Protein AF-W6RNP8-F1 (afdb_monomer_lite)

Radius of gyration: 17.08 Å; chains: 1; bounding box: 39×29×37 Å

Foldseek 3Di:
DPDPPVVVVVVVVLVVVLVVQADPPDNPPQDPVSVVVSVVVQQCAFDVVVVRHGVVVVVVVVQVVVCVVPNPVVVCVDPPVCPDVCNVVVVVVVVD

Organism: NCBI:txid348824

pLDDT: mean 73.28, std 18.44, range [31.7, 95.06]

Structure (mmCIF, N/CA/C/O backbone):
data_AF-W6RNP8-F1
#
_entry.id   AF-W6RNP8-F1
#
loop_
_atom_site.group_PDB
_atom_site.id
_atom_site.type_symbol
_atom_site.label_atom_id
_atom_site.label_alt_id
_atom_site.label_comp_id
_atom_site.label_asym_id
_atom_site.label_entity_id
_atom_site.label_seq_id
_atom_site.pdbx_PDB_ins_code
_atom_site.Cartn_x
_atom_site.Cartn_y
_atom_site.Cartn_z
_atom_site.occupancy
_atom_site.B_iso_or_equiv
_atom_site.auth_seq_id
_atom_site.auth_comp_id
_atom_site.auth_asym_id
_atom_site.auth_atom_id
_atom_site.pdbx_PDB_model_num
ATOM 1 N N . MET A 1 1 ? 9.472 22.560 16.142 1.00 34.31 1 MET A N 1
ATOM 2 C CA . MET A 1 1 ? 10.100 21.584 15.223 1.00 34.31 1 MET A CA 1
ATOM 3 C C . MET A 1 1 ? 9.703 20.148 15.583 1.00 34.31 1 MET A C 1
ATOM 5 O O . MET A 1 1 ? 10.539 19.382 16.033 1.00 34.31 1 MET A O 1
ATOM 9 N N . ILE A 1 2 ? 8.431 19.770 15.406 1.00 31.70 2 ILE A N 1
ATOM 10 C CA . ILE A 1 2 ? 7.959 18.381 15.578 1.00 31.70 2 ILE A CA 1
ATOM 11 C C . ILE A 1 2 ? 6.836 18.138 14.561 1.00 31.70 2 ILE A C 1
ATOM 13 O O . ILE A 1 2 ? 5.675 18.119 14.931 1.00 31.70 2 ILE A O 1
ATOM 17 N N . GLN A 1 3 ? 7.162 18.040 13.268 1.00 32.44 3 GLN A N 1
ATOM 18 C CA . GLN A 1 3 ? 6.234 17.490 12.255 1.00 32.44 3 GLN A CA 1
ATOM 19 C C . GLN A 1 3 ? 6.940 16.752 11.098 1.00 32.44 3 GLN A C 1
ATOM 21 O O . GLN A 1 3 ? 6.322 15.920 10.448 1.00 32.44 3 GLN A O 1
ATOM 26 N N . VAL A 1 4 ? 8.247 16.945 10.873 1.00 36.09 4 VAL A N 1
ATOM 27 C CA . VAL A 1 4 ? 8.945 16.354 9.704 1.00 36.09 4 VAL A CA 1
ATOM 28 C C . VAL A 1 4 ? 9.521 14.945 9.959 1.00 36.09 4 VAL A C 1
ATOM 30 O O . VAL A 1 4 ? 9.762 14.194 9.016 1.00 36.09 4 VAL A O 1
ATOM 33 N N . ALA A 1 5 ? 9.684 14.520 11.217 1.00 36.31 5 ALA A N 1
ATOM 34 C CA . ALA A 1 5 ? 10.286 13.217 11.537 1.00 36.31 5 ALA A CA 1
ATOM 35 C C . ALA A 1 5 ? 9.351 12.011 11.283 1.00 36.31 5 ALA A C 1
ATOM 37 O O . ALA A 1 5 ? 9.820 10.941 10.897 1.00 36.31 5 ALA A O 1
ATOM 38 N N . LEU A 1 6 ? 8.030 12.181 11.440 1.00 50.94 6 LEU A N 1
ATOM 39 C CA . LEU A 1 6 ? 7.051 11.100 11.234 1.00 50.94 6 LEU A CA 1
ATOM 40 C C . LEU A 1 6 ? 6.835 10.777 9.750 1.00 50.94 6 LEU A C 1
ATOM 42 O O . LEU A 1 6 ? 6.686 9.610 9.389 1.00 50.94 6 LEU A O 1
ATOM 46 N N . ALA A 1 7 ? 6.872 11.793 8.882 1.00 63.16 7 ALA A N 1
ATOM 47 C CA . ALA A 1 7 ? 6.693 11.605 7.445 1.00 63.16 7 ALA A CA 1
ATOM 48 C C . ALA A 1 7 ? 7.796 10.714 6.857 1.00 63.16 7 ALA A C 1
ATOM 50 O O . ALA A 1 7 ? 7.505 9.759 6.138 1.00 63.16 7 ALA A O 1
ATOM 51 N N . LYS A 1 8 ? 9.059 10.968 7.223 1.00 73.44 8 LYS A N 1
ATOM 52 C CA . LYS A 1 8 ? 10.199 10.205 6.703 1.00 73.44 8 LYS A CA 1
ATOM 53 C C . LYS A 1 8 ? 10.152 8.734 7.125 1.00 73.44 8 LYS A C 1
ATOM 55 O O . LYS A 1 8 ? 10.265 7.866 6.266 1.00 73.44 8 LYS A O 1
ATOM 60 N N . GLY A 1 9 ? 9.885 8.445 8.401 1.00 76.19 9 GLY A N 1
ATOM 61 C CA . GLY A 1 9 ? 9.769 7.062 8.885 1.00 76.19 9 GLY A CA 1
ATOM 62 C C . GLY A 1 9 ? 8.618 6.286 8.230 1.00 76.19 9 GLY A C 1
ATOM 63 O O . GLY A 1 9 ? 8.759 5.105 7.907 1.00 76.19 9 GLY A O 1
ATOM 64 N N . HIS A 1 10 ? 7.492 6.956 7.961 1.00 74.44 10 HIS A N 1
ATOM 65 C CA . HIS A 1 10 ? 6.367 6.358 7.242 1.00 74.44 10 HIS A CA 1
ATOM 66 C C . HIS A 1 10 ? 6.708 6.056 5.773 1.00 74.44 10 HIS A C 1
ATOM 68 O O . HIS A 1 10 ? 6.416 4.961 5.280 1.00 74.44 10 HIS A O 1
ATOM 74 N N . VAL A 1 11 ? 7.360 7.000 5.085 1.00 80.75 11 VAL A N 1
ATOM 75 C CA . VAL A 1 11 ? 7.817 6.834 3.695 1.00 80.75 11 VAL A CA 1
ATOM 76 C C . VAL A 1 11 ? 8.837 5.701 3.595 1.00 80.75 11 VAL A C 1
ATOM 78 O O . VAL A 1 11 ? 8.689 4.816 2.758 1.00 80.75 11 VAL A O 1
ATOM 81 N N . GLU A 1 12 ? 9.827 5.656 4.486 1.00 87.69 12 GLU A N 1
ATOM 82 C CA . GLU A 1 12 ? 10.841 4.596 4.512 1.00 87.69 12 GLU A CA 1
ATOM 83 C C . GLU A 1 12 ? 10.225 3.217 4.749 1.00 87.69 12 GLU A C 1
ATOM 85 O O . GLU A 1 12 ? 10.582 2.248 4.078 1.00 87.69 12 GLU A O 1
ATOM 90 N N . ASN A 1 13 ? 9.260 3.117 5.667 1.00 84.25 13 ASN A N 1
ATOM 91 C CA . ASN A 1 13 ? 8.549 1.870 5.916 1.00 84.25 13 ASN A CA 1
ATOM 92 C C . ASN A 1 13 ? 7.712 1.419 4.712 1.00 84.25 13 ASN A C 1
ATOM 94 O O . ASN A 1 13 ? 7.688 0.232 4.387 1.00 84.25 13 ASN A O 1
ATOM 98 N N . THR A 1 14 ? 7.051 2.360 4.041 1.00 82.50 14 THR A N 1
ATOM 99 C CA . THR A 1 14 ? 6.255 2.090 2.837 1.00 82.50 14 THR A CA 1
ATOM 100 C C . THR A 1 14 ? 7.150 1.619 1.695 1.00 82.50 14 THR A C 1
ATOM 102 O O . THR A 1 14 ? 6.909 0.557 1.126 1.00 82.50 14 THR A O 1
ATOM 105 N N . ASN A 1 15 ? 8.250 2.331 1.443 1.00 86.19 15 ASN A N 1
ATOM 106 C CA . ASN A 1 15 ? 9.208 1.998 0.392 1.00 86.19 15 ASN A CA 1
ATOM 107 C C . ASN A 1 15 ? 9.894 0.653 0.640 1.00 86.19 15 ASN A C 1
ATOM 109 O O . ASN A 1 15 ? 10.086 -0.116 -0.299 1.00 86.19 15 ASN A O 1
ATOM 113 N N . ARG A 1 16 ? 10.247 0.338 1.894 1.00 88.31 16 ARG A N 1
ATOM 114 C CA . ARG A 1 16 ? 10.834 -0.964 2.249 1.00 88.31 16 ARG A CA 1
ATOM 115 C C . ARG A 1 16 ? 9.920 -2.118 1.852 1.00 88.31 16 ARG A C 1
ATOM 117 O O . ARG A 1 16 ? 10.406 -3.112 1.336 1.00 88.31 16 ARG A O 1
ATOM 124 N N . ARG A 1 17 ? 8.616 -1.963 2.074 1.00 86.81 17 ARG A N 1
ATOM 125 C CA . ARG A 1 17 ? 7.617 -2.982 1.740 1.00 86.81 17 ARG A CA 1
ATOM 126 C C . ARG A 1 17 ? 7.325 -3.041 0.251 1.00 86.81 17 ARG A C 1
ATOM 128 O O . ARG A 1 17 ? 7.250 -4.125 -0.295 1.00 86.81 17 ARG A O 1
ATOM 135 N N . ALA A 1 18 ? 7.212 -1.895 -0.419 1.00 85.25 18 ALA A N 1
ATOM 136 C CA . ALA A 1 18 ? 7.013 -1.861 -1.867 1.00 85.25 18 ALA A CA 1
ATOM 137 C C . ALA A 1 18 ? 8.123 -2.629 -2.615 1.00 85.25 18 ALA A C 1
ATOM 139 O O . ALA A 1 18 ? 7.842 -3.353 -3.562 1.00 85.25 18 ALA A O 1
ATOM 140 N N . ARG A 1 19 ? 9.371 -2.557 -2.126 1.00 88.06 19 ARG A N 1
ATOM 141 C CA . ARG A 1 19 ? 10.525 -3.307 -2.662 1.00 88.06 19 ARG A CA 1
ATOM 142 C C . ARG A 1 19 ? 10.403 -4.834 -2.584 1.00 88.06 19 ARG A C 1
ATOM 144 O O . ARG A 1 19 ? 11.250 -5.511 -3.159 1.00 88.06 19 ARG A O 1
ATOM 151 N N . GLU A 1 20 ? 9.416 -5.383 -1.878 1.00 87.81 20 GLU A N 1
ATOM 152 C CA . GLU A 1 20 ? 9.125 -6.823 -1.913 1.00 87.81 20 GLU A CA 1
ATOM 153 C C . GLU A 1 20 ? 8.604 -7.257 -3.289 1.00 87.81 20 GLU A C 1
ATOM 155 O O . GLU A 1 20 ? 8.888 -8.375 -3.707 1.00 87.81 20 GLU A O 1
ATOM 160 N N . TRP A 1 21 ? 7.915 -6.366 -4.009 1.00 87.62 21 TRP A N 1
ATOM 161 C CA . TRP A 1 21 ? 7.305 -6.668 -5.308 1.00 87.62 21 TRP A CA 1
ATOM 162 C C . TRP A 1 21 ? 7.987 -5.992 -6.502 1.00 87.62 21 TRP A C 1
ATOM 164 O O . TRP A 1 21 ? 7.675 -6.307 -7.645 1.00 87.62 21 TRP A O 1
ATOM 174 N N . LEU A 1 22 ? 8.906 -5.057 -6.259 1.00 86.94 22 LEU A N 1
ATOM 175 C CA . LEU A 1 22 ? 9.647 -4.378 -7.324 1.00 86.94 22 LEU A CA 1
ATOM 176 C C . LEU A 1 22 ? 10.850 -5.220 -7.775 1.00 86.94 22 LEU A C 1
ATOM 178 O O . LEU A 1 22 ? 11.565 -5.788 -6.943 1.00 86.94 22 LEU A O 1
ATOM 182 N N . SER A 1 23 ? 11.115 -5.232 -9.086 1.00 84.06 23 SER A N 1
ATOM 183 C CA . SER A 1 23 ? 12.330 -5.828 -9.653 1.00 84.06 23 SER A CA 1
ATOM 184 C C . SER A 1 23 ? 13.579 -5.193 -9.035 1.00 84.06 23 SER A C 1
ATOM 186 O O . SER A 1 23 ? 13.708 -3.968 -8.969 1.00 84.06 23 SER A O 1
ATOM 188 N N . ARG A 1 24 ? 14.499 -6.033 -8.546 1.00 84.25 24 ARG A N 1
ATOM 189 C CA . ARG A 1 24 ? 15.778 -5.590 -7.962 1.00 84.25 24 ARG A CA 1
ATOM 190 C C . ARG A 1 24 ? 16.877 -5.424 -9.004 1.00 84.25 24 ARG A C 1
ATOM 192 O O . ARG A 1 24 ? 17.820 -4.682 -8.753 1.00 84.25 24 ARG A O 1
ATOM 199 N N . GLU A 1 25 ? 16.762 -6.140 -10.117 1.00 86.50 25 GLU A N 1
ATOM 200 C CA . GLU A 1 25 ? 17.798 -6.225 -11.149 1.00 86.50 25 GLU A CA 1
ATOM 201 C C . GLU A 1 25 ? 17.583 -5.188 -12.249 1.00 86.50 25 GLU A C 1
ATOM 203 O O . GLU A 1 25 ? 18.536 -4.536 -12.664 1.00 86.50 25 GLU A O 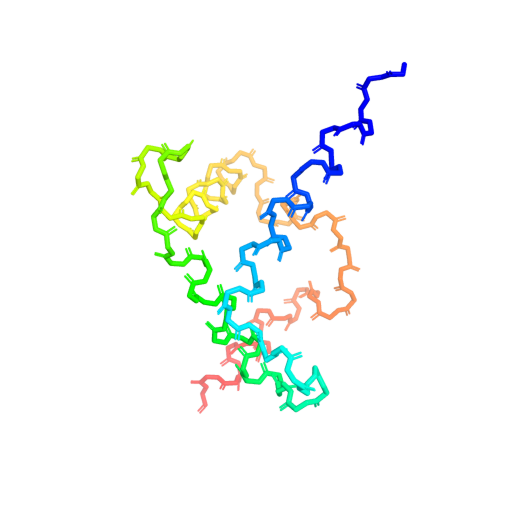1
ATOM 208 N N . ASP A 1 26 ? 16.329 -4.976 -12.656 1.00 87.94 26 ASP A N 1
ATOM 209 C CA . ASP A 1 26 ? 15.972 -3.974 -13.659 1.00 87.94 26 ASP A CA 1
ATOM 210 C C . ASP A 1 26 ? 14.759 -3.145 -13.204 1.00 87.94 26 ASP A C 1
ATOM 212 O O . ASP A 1 26 ? 13.610 -3.530 -13.438 1.00 87.94 26 ASP A O 1
ATOM 216 N N . PRO A 1 27 ? 14.983 -1.990 -12.555 1.00 78.50 27 PRO A N 1
ATOM 217 C CA . PRO A 1 27 ? 13.912 -1.104 -12.108 1.00 78.50 27 PRO A CA 1
ATOM 218 C C . PRO A 1 27 ? 13.081 -0.489 -13.242 1.00 78.50 27 PRO A C 1
ATOM 220 O O . PRO A 1 27 ? 11.969 -0.033 -12.983 1.00 78.50 27 PRO A O 1
ATOM 223 N N . LEU A 1 28 ? 13.611 -0.437 -14.470 1.00 86.50 28 LEU A N 1
ATOM 224 C CA . LEU A 1 28 ? 12.934 0.169 -15.622 1.00 86.50 28 LEU A CA 1
ATOM 225 C C . LEU A 1 28 ? 12.036 -0.826 -16.364 1.00 86.50 28 LEU A C 1
ATOM 227 O O . LEU A 1 28 ? 11.220 -0.412 -17.181 1.00 86.50 28 LEU A O 1
ATOM 231 N N . SER A 1 29 ? 12.147 -2.117 -16.047 1.00 87.75 29 SER A N 1
ATOM 232 C CA . SER A 1 29 ? 11.275 -3.165 -16.592 1.00 87.75 29 SER A CA 1
ATOM 233 C C . SER A 1 29 ? 9.826 -3.096 -16.095 1.00 87.75 29 SER A C 1
ATOM 235 O O . SER A 1 29 ? 8.957 -3.765 -16.650 1.00 87.75 29 SER A O 1
ATOM 237 N N . ILE A 1 30 ? 9.556 -2.303 -15.054 1.00 87.69 30 ILE A N 1
ATOM 238 C CA . ILE A 1 30 ? 8.255 -2.243 -14.384 1.00 87.69 30 ILE A CA 1
ATOM 239 C C . ILE A 1 30 ? 7.281 -1.399 -15.207 1.00 87.69 30 ILE A C 1
ATOM 241 O O . ILE A 1 30 ? 7.507 -0.211 -15.438 1.00 87.69 30 ILE A O 1
ATOM 245 N N . THR A 1 31 ? 6.169 -2.006 -15.610 1.00 90.25 31 THR A N 1
ATOM 246 C CA . THR A 1 31 ? 5.106 -1.340 -16.366 1.00 90.25 31 THR A CA 1
ATOM 247 C C . THR A 1 31 ? 4.084 -0.668 -15.447 1.00 90.25 31 THR A C 1
ATOM 249 O O . THR A 1 31 ? 3.956 -0.999 -14.268 1.00 90.25 31 THR A O 1
ATOM 252 N N . ASP A 1 32 ? 3.266 0.233 -15.996 1.00 90.25 32 ASP A N 1
ATOM 253 C CA . ASP A 1 32 ? 2.142 0.834 -15.260 1.00 90.25 32 ASP A CA 1
ATOM 254 C C . ASP A 1 32 ? 1.144 -0.215 -14.744 1.00 90.25 32 ASP A C 1
ATOM 256 O O . ASP A 1 32 ? 0.542 -0.042 -13.679 1.00 90.25 32 ASP A O 1
ATOM 260 N N . ARG A 1 33 ? 0.973 -1.323 -15.481 1.00 90.06 33 ARG A N 1
ATOM 261 C CA . ARG A 1 33 ? 0.157 -2.454 -15.028 1.00 90.06 33 ARG A CA 1
ATOM 262 C C . ARG A 1 33 ? 0.770 -3.079 -13.779 1.00 90.06 33 ARG A C 1
ATOM 264 O O . ARG A 1 33 ? 0.047 -3.263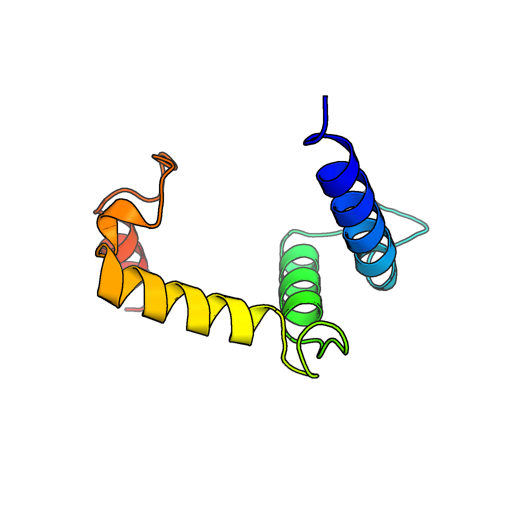 -12.803 1.00 90.06 33 ARG A O 1
ATOM 271 N N . ASP A 1 34 ? 2.073 -3.342 -13.789 1.00 88.19 34 ASP A N 1
ATOM 272 C CA . ASP A 1 34 ? 2.772 -3.928 -12.642 1.00 88.19 34 ASP A CA 1
ATOM 273 C C . ASP A 1 34 ? 2.673 -3.002 -11.426 1.00 88.19 34 ASP A C 1
ATOM 275 O O . ASP A 1 34 ? 2.345 -3.442 -10.328 1.00 88.19 34 ASP A O 1
ATOM 279 N N . LEU A 1 35 ? 2.848 -1.690 -11.618 1.00 88.62 35 LEU A N 1
ATOM 280 C CA . LEU A 1 35 ? 2.666 -0.705 -10.547 1.00 88.62 35 LEU A CA 1
ATOM 281 C C . LEU A 1 35 ? 1.251 -0.738 -9.963 1.00 88.62 35 LEU A C 1
ATOM 283 O O . LEU A 1 35 ? 1.082 -0.644 -8.742 1.00 88.62 35 LEU A O 1
ATOM 287 N N . LYS A 1 36 ? 0.230 -0.893 -10.812 1.00 90.06 36 LYS A N 1
ATOM 288 C CA . LYS A 1 36 ? -1.152 -1.030 -10.353 1.00 90.06 36 LYS A CA 1
ATOM 289 C C . LYS A 1 36 ? -1.348 -2.318 -9.555 1.00 90.06 36 LYS A C 1
ATOM 291 O O . LYS A 1 36 ? -1.938 -2.268 -8.479 1.00 90.06 36 LYS A O 1
ATOM 296 N N . GLU A 1 37 ? -0.839 -3.444 -10.040 1.00 90.31 37 GLU A N 1
ATOM 297 C CA . GLU A 1 37 ? -0.937 -4.731 -9.346 1.00 90.31 37 GLU A CA 1
ATOM 298 C C . GLU A 1 37 ? -0.218 -4.701 -7.992 1.00 90.31 37 GLU A C 1
ATOM 300 O O . GLU A 1 37 ? -0.764 -5.166 -6.991 1.00 90.31 37 GLU A O 1
ATOM 305 N N . ILE A 1 38 ? 0.961 -4.078 -7.924 1.00 90.00 38 ILE A N 1
ATOM 306 C CA . ILE A 1 38 ? 1.706 -3.866 -6.677 1.00 90.00 38 ILE A CA 1
ATOM 307 C C . ILE A 1 38 ? 0.905 -2.992 -5.710 1.00 90.00 38 ILE A C 1
ATOM 309 O O . ILE A 1 38 ? 0.827 -3.299 -4.520 1.00 90.00 38 ILE A O 1
ATOM 313 N N . SER A 1 39 ? 0.281 -1.918 -6.201 1.00 89.94 39 SER A N 1
ATOM 314 C CA . SER A 1 39 ? -0.589 -1.061 -5.391 1.00 89.94 39 SER A CA 1
ATOM 315 C C . SER A 1 39 ? -1.791 -1.834 -4.843 1.00 89.94 39 SER A C 1
A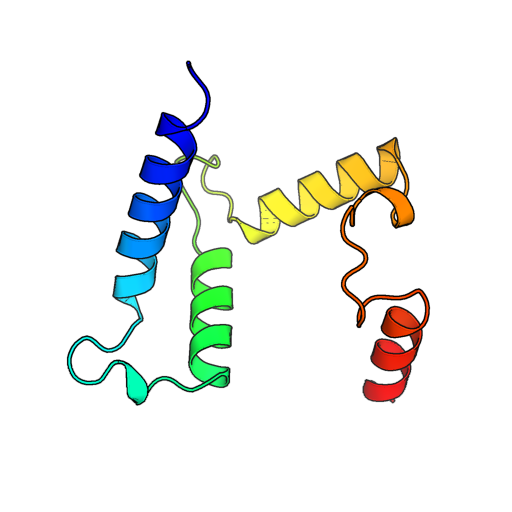TOM 317 O O . SER A 1 39 ? -2.087 -1.753 -3.648 1.00 89.94 39 SER A O 1
ATOM 319 N N . ASP A 1 40 ? -2.454 -2.628 -5.685 1.00 90.88 40 ASP A N 1
ATOM 320 C CA . ASP A 1 40 ? -3.605 -3.439 -5.292 1.00 90.88 40 ASP A CA 1
ATOM 321 C C . ASP A 1 40 ? -3.200 -4.464 -4.213 1.00 90.88 40 ASP A C 1
ATOM 323 O O . ASP A 1 40 ? -3.842 -4.546 -3.163 1.00 90.88 40 ASP A O 1
ATOM 327 N N . GLN A 1 41 ? -2.074 -5.165 -4.394 1.00 91.69 41 GLN A N 1
ATOM 328 C CA . GLN A 1 41 ? -1.525 -6.108 -3.409 1.00 91.69 41 GLN A CA 1
ATOM 329 C C . GLN A 1 41 ? -1.132 -5.422 -2.095 1.00 91.69 41 G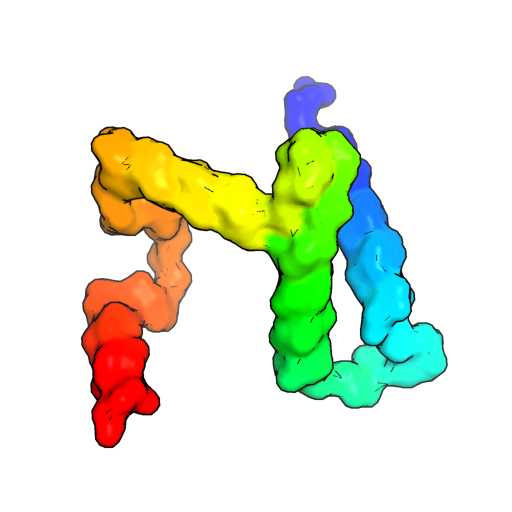LN A C 1
ATOM 331 O O . GLN A 1 41 ? -1.485 -5.888 -1.003 1.00 91.69 41 GLN A O 1
ATOM 336 N N . PHE A 1 42 ? -0.442 -4.281 -2.173 1.00 91.00 42 PHE A N 1
ATOM 337 C CA . PHE A 1 42 ? -0.038 -3.508 -1.000 1.00 91.00 42 PHE A CA 1
ATOM 338 C C . PHE A 1 42 ? -1.252 -3.104 -0.159 1.00 91.00 42 PHE A C 1
ATOM 340 O O . PHE A 1 42 ? -1.222 -3.233 1.075 1.00 91.00 42 PHE A O 1
ATOM 347 N N . ASN A 1 43 ? -2.303 -2.635 -0.835 1.00 91.94 43 ASN A N 1
ATOM 348 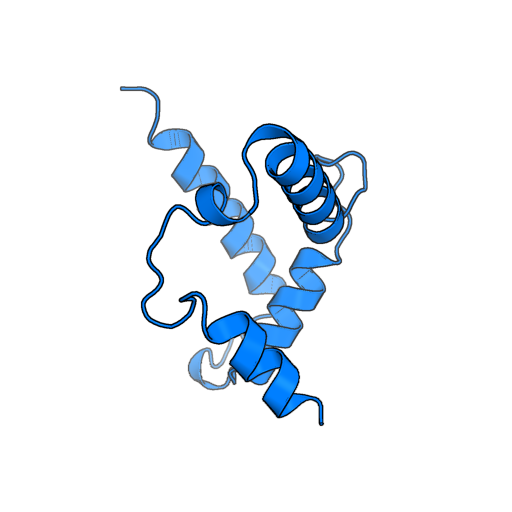C CA . ASN A 1 43 ? -3.532 -2.132 -0.234 1.00 91.94 43 ASN A CA 1
ATOM 349 C C . ASN A 1 43 ? -4.489 -3.240 0.219 1.00 91.94 43 ASN A C 1
ATOM 351 O O . ASN A 1 43 ? -5.318 -2.972 1.087 1.00 91.94 43 ASN A O 1
ATOM 355 N N . ALA A 1 44 ? -4.348 -4.464 -0.300 1.00 94.19 44 ALA A N 1
ATOM 356 C CA . ALA A 1 44 ? -5.088 -5.650 0.133 1.00 94.19 44 ALA A CA 1
ATOM 357 C C . ALA A 1 44 ? -4.394 -6.431 1.264 1.00 94.19 44 ALA A C 1
ATOM 359 O O . ALA A 1 44 ? -4.996 -7.324 1.848 1.00 94.19 44 ALA A O 1
ATOM 360 N N . THR A 1 45 ? -3.141 -6.110 1.605 1.00 92.38 45 THR A N 1
ATOM 361 C CA . THR A 1 45 ? -2.386 -6.840 2.637 1.00 92.38 45 THR A CA 1
ATOM 362 C C . THR A 1 45 ? -2.790 -6.404 4.058 1.00 92.38 45 THR A C 1
ATOM 364 O O . THR A 1 45 ? -2.512 -5.252 4.424 1.00 92.38 45 THR A O 1
ATOM 367 N N . PRO A 1 46 ? -3.340 -7.300 4.907 1.00 95.06 46 PRO A N 1
ATOM 368 C CA . PRO A 1 46 ? -3.679 -7.004 6.302 1.00 95.06 46 PRO A CA 1
ATOM 369 C C . PRO A 1 46 ? -2.482 -6.528 7.130 1.00 95.06 46 PRO A C 1
ATOM 371 O O . PRO A 1 46 ? -1.363 -7.032 6.991 1.00 95.06 46 PRO A O 1
ATOM 374 N N . ARG A 1 47 ? -2.695 -5.563 8.034 1.00 91.31 47 ARG A N 1
ATOM 375 C CA . ARG A 1 47 ? -1.619 -4.991 8.864 1.00 91.31 47 ARG A CA 1
ATOM 376 C C . ARG A 1 47 ? -1.950 -5.082 10.349 1.00 91.31 47 ARG A C 1
ATOM 378 O O . ARG A 1 47 ? -2.986 -4.591 10.787 1.00 91.31 47 ARG A O 1
ATOM 385 N N . LYS A 1 48 ? -1.018 -5.600 11.159 1.00 89.81 48 LYS A N 1
ATOM 386 C CA . LYS A 1 48 ? -1.163 -5.652 12.629 1.00 89.81 48 LYS A CA 1
ATOM 387 C C . LYS A 1 48 ? -1.454 -4.272 13.239 1.00 89.81 48 LYS A C 1
ATOM 389 O O . LYS A 1 48 ? -2.314 -4.160 14.102 1.00 89.81 48 LYS A O 1
ATOM 394 N N . CYS A 1 49 ? -0.797 -3.217 12.749 1.00 87.00 49 CYS A N 1
ATOM 395 C CA . CYS A 1 49 ? -1.028 -1.841 13.207 1.00 87.00 49 CYS A CA 1
ATOM 396 C C . CYS A 1 49 ? -2.411 -1.271 12.841 1.00 87.00 49 CYS A C 1
ATOM 398 O O . CYS A 1 49 ? -2.786 -0.233 13.372 1.00 87.00 49 CYS A O 1
ATOM 400 N N . LEU A 1 50 ? -3.169 -1.940 11.967 1.00 86.94 50 LEU A N 1
ATOM 401 C CA . LEU A 1 50 ? -4.540 -1.582 11.590 1.00 86.94 50 LEU A CA 1
ATOM 402 C C . LEU A 1 50 ? -5.582 -2.512 12.239 1.00 86.94 50 LEU A C 1
ATOM 404 O O . LEU A 1 50 ? -6.744 -2.522 11.831 1.00 86.94 50 LEU A O 1
ATOM 408 N N . GLY A 1 51 ? -5.174 -3.326 13.220 1.00 93.56 51 GLY A N 1
ATOM 409 C CA . GLY A 1 51 ? -6.029 -4.363 13.800 1.00 93.56 51 GLY A CA 1
ATOM 410 C C . GLY A 1 51 ? -6.291 -5.515 12.830 1.00 93.56 51 GLY A C 1
ATOM 411 O O . GLY A 1 51 ? -7.398 -6.030 12.788 1.00 93.56 51 GLY A O 1
ATOM 412 N N . TYR A 1 52 ? -5.290 -5.876 12.018 1.00 94.06 52 TYR A N 1
ATOM 413 C CA . TYR A 1 52 ? -5.389 -6.885 10.952 1.00 94.06 52 TYR A CA 1
ATOM 414 C C . TYR A 1 52 ? -6.389 -6.545 9.839 1.00 94.06 52 TYR A C 1
ATOM 416 O O . TYR A 1 52 ? -6.781 -7.417 9.073 1.00 94.06 52 TYR A O 1
ATOM 424 N N . ARG A 1 53 ? -6.728 -5.263 9.690 1.00 93.19 53 ARG A N 1
ATOM 425 C CA . ARG A 1 53 ? -7.441 -4.733 8.524 1.00 93.19 53 ARG A CA 1
ATOM 426 C C . ARG A 1 53 ? -6.472 -4.297 7.431 1.00 93.19 53 ARG A C 1
ATOM 428 O O . ARG A 1 53 ? -5.275 -4.087 7.680 1.00 93.19 53 ARG A O 1
ATOM 435 N N . THR A 1 54 ? -6.977 -4.180 6.213 1.00 94.56 54 THR A N 1
ATOM 436 C CA . THR A 1 54 ? -6.210 -3.753 5.042 1.00 94.56 54 THR A CA 1
ATOM 437 C C . THR A 1 54 ? -6.193 -2.224 4.925 1.00 94.56 54 THR A C 1
ATOM 439 O O . THR A 1 54 ? -7.141 -1.558 5.353 1.00 94.56 54 THR A O 1
ATOM 442 N N . PRO A 1 55 ? -5.139 -1.620 4.344 1.00 91.44 55 PRO A N 1
ATOM 443 C CA . PRO A 1 55 ? -5.143 -0.189 4.049 1.00 91.44 55 PRO A CA 1
ATOM 444 C C . PRO A 1 55 ? -6.371 0.255 3.242 1.00 91.44 55 PRO A C 1
ATOM 446 O O . PRO A 1 55 ? -6.940 1.304 3.538 1.00 91.44 55 PRO A O 1
ATOM 449 N N . ALA A 1 56 ? -6.827 -0.562 2.284 1.00 91.00 56 ALA A N 1
ATOM 450 C CA . ALA A 1 56 ? -8.012 -0.264 1.486 1.00 91.00 56 ALA A CA 1
ATOM 451 C C . ALA A 1 56 ? -9.305 -0.226 2.322 1.00 91.00 56 ALA A C 1
ATOM 453 O O . ALA A 1 56 ? -10.159 0.625 2.090 1.00 91.00 56 ALA A O 1
ATOM 454 N N . GLU A 1 57 ? -9.467 -1.124 3.296 1.00 90.50 57 GLU A N 1
ATOM 455 C CA . GLU A 1 57 ? -10.613 -1.113 4.220 1.00 90.50 57 GLU A CA 1
ATOM 456 C C . GLU A 1 57 ? -10.625 0.139 5.095 1.00 90.50 57 GLU A C 1
ATOM 458 O O . GLU A 1 57 ? -11.652 0.805 5.202 1.00 90.50 57 GLU A O 1
ATOM 463 N N . ILE A 1 58 ? -9.477 0.486 5.686 1.00 91.06 58 ILE A N 1
ATOM 464 C CA . ILE A 1 58 ? -9.357 1.676 6.536 1.00 91.06 58 ILE A CA 1
ATOM 465 C C . ILE A 1 58 ? -9.619 2.947 5.734 1.00 91.06 58 ILE A C 1
ATOM 467 O O . ILE A 1 58 ? -10.301 3.845 6.223 1.00 91.06 58 ILE A O 1
ATOM 471 N N . LEU A 1 59 ? -9.100 3.020 4.505 1.00 86.75 59 LEU A N 1
ATOM 472 C CA . LEU A 1 59 ? -9.351 4.148 3.619 1.00 86.75 59 LEU A CA 1
ATOM 473 C C . LEU A 1 59 ? -10.845 4.281 3.319 1.00 86.75 59 LEU A C 1
ATOM 475 O O . LEU A 1 59 ? -11.394 5.351 3.539 1.00 86.75 59 LEU A O 1
ATOM 479 N N . ARG A 1 60 ? -11.519 3.204 2.892 1.00 84.38 60 ARG A N 1
ATOM 480 C CA . ARG A 1 60 ? -12.969 3.223 2.620 1.00 84.38 60 ARG A CA 1
ATOM 481 C C . ARG A 1 60 ? -13.782 3.651 3.838 1.00 84.38 60 ARG A C 1
ATOM 483 O O . ARG A 1 60 ? -14.693 4.454 3.700 1.00 84.38 60 ARG A O 1
ATOM 490 N N . GLN A 1 61 ? -13.432 3.158 5.026 1.00 83.25 61 GLN A N 1
ATOM 491 C CA . GLN A 1 61 ? -14.099 3.571 6.258 1.00 83.25 61 GLN A CA 1
ATOM 492 C C . GLN A 1 61 ? -13.943 5.079 6.502 1.00 83.25 61 GLN A C 1
ATOM 494 O O . GLN A 1 61 ? -14.929 5.754 6.777 1.00 83.25 61 GLN A O 1
ATOM 499 N N . LYS A 1 62 ? -12.720 5.609 6.373 1.00 80.06 62 LYS A N 1
ATOM 500 C CA . LYS A 1 62 ? -12.446 7.038 6.573 1.00 80.06 62 LYS A CA 1
ATOM 501 C C . LYS A 1 62 ? -13.122 7.918 5.533 1.00 80.06 62 LYS A C 1
ATOM 503 O O . LYS A 1 62 ? -13.635 8.967 5.893 1.00 80.06 62 LYS A O 1
ATOM 508 N N . LEU A 1 63 ? -13.144 7.476 4.275 1.00 78.12 63 LEU A N 1
ATOM 509 C CA . LEU A 1 63 ? -13.872 8.161 3.212 1.00 78.12 63 LEU A CA 1
ATOM 510 C C . LEU A 1 63 ? -15.354 8.258 3.560 1.00 78.12 63 LEU A C 1
ATOM 512 O O . LEU A 1 63 ? -15.882 9.355 3.564 1.00 78.12 63 LEU A O 1
ATOM 516 N N . ASN A 1 64 ? -15.989 7.163 3.974 1.00 72.44 64 ASN A N 1
ATOM 517 C CA . ASN A 1 64 ? -17.393 7.200 4.382 1.00 72.44 64 ASN A CA 1
ATOM 518 C C . ASN A 1 64 ? -17.624 8.123 5.597 1.00 72.44 64 ASN A C 1
ATOM 520 O O . ASN A 1 64 ? -18.593 8.872 5.626 1.00 72.44 64 ASN A O 1
ATOM 524 N N . GLU A 1 65 ? -16.749 8.077 6.610 1.00 71.38 65 GLU A N 1
ATOM 525 C CA . GLU A 1 65 ? -16.838 8.941 7.801 1.00 71.38 65 GLU A CA 1
ATOM 526 C C . GLU A 1 65 ? -16.756 10.430 7.439 1.00 71.38 65 GLU A C 1
ATOM 528 O O . GLU A 1 65 ? -17.524 11.245 7.950 1.00 71.38 65 GLU A O 1
ATOM 533 N N . ASP A 1 66 ? -15.836 10.788 6.551 1.00 66.00 66 ASP A N 1
ATOM 534 C CA . ASP A 1 66 ? -15.632 12.164 6.117 1.00 66.00 66 ASP A CA 1
ATOM 535 C C . ASP A 1 66 ? -16.668 12.610 5.065 1.00 66.00 66 ASP A C 1
ATOM 537 O O . ASP A 1 66 ? -17.080 13.766 5.094 1.00 66.00 66 ASP A O 1
ATOM 541 N N . GLU A 1 67 ? -17.161 11.722 4.193 1.00 66.69 67 GLU A N 1
ATOM 542 C CA . GLU A 1 67 ? -18.293 11.985 3.287 1.00 66.69 67 GLU A CA 1
ATOM 543 C C . GLU A 1 67 ? -19.544 12.336 4.094 1.00 66.69 67 GLU A C 1
ATOM 545 O O . GLU A 1 67 ? -20.237 13.302 3.772 1.00 66.69 67 GLU A O 1
ATOM 550 N N . LEU A 1 68 ? -19.792 11.599 5.183 1.00 64.19 68 LEU A N 1
ATOM 551 C CA . LEU A 1 68 ? -20.873 11.880 6.127 1.00 64.19 68 LEU A CA 1
ATOM 552 C C . LEU A 1 68 ? -20.672 13.203 6.880 1.00 64.19 68 LEU A C 1
ATOM 554 O O . LEU A 1 68 ? -21.654 13.824 7.285 1.00 64.19 68 LEU A O 1
ATOM 558 N N . ARG A 1 69 ? -19.423 13.629 7.095 1.00 65.81 69 ARG A N 1
ATOM 559 C CA . ARG A 1 69 ? -19.087 14.821 7.887 1.00 65.81 69 ARG A CA 1
ATOM 560 C C . ARG A 1 69 ? -19.034 16.110 7.063 1.00 65.81 69 ARG A C 1
ATOM 562 O O . ARG A 1 69 ? -19.476 17.147 7.543 1.00 65.81 69 ARG A O 1
ATOM 569 N N . GLU A 1 70 ? -18.463 16.063 5.863 1.00 65.38 70 GLU A N 1
ATOM 570 C CA . GLU A 1 70 ? -18.038 17.248 5.097 1.00 65.38 70 GLU A CA 1
ATOM 571 C C . GLU A 1 70 ? -18.530 17.260 3.638 1.00 65.38 70 GLU A C 1
ATOM 573 O O . GLU A 1 70 ? -18.411 18.288 2.968 1.00 65.38 70 GLU A O 1
ATOM 578 N N . GLY A 1 71 ? -19.084 16.149 3.138 1.00 58.53 71 GLY A N 1
ATOM 579 C CA . GLY A 1 71 ? -19.484 15.984 1.740 1.00 58.53 71 GLY A CA 1
ATOM 580 C C . GLY A 1 71 ? -18.307 15.724 0.774 1.00 58.53 71 GLY A C 1
ATOM 581 O O . GLY A 1 71 ? -17.174 16.156 1.013 1.00 58.53 71 GLY A O 1
ATOM 582 N N . PRO A 1 72 ? -18.547 15.028 -0.354 1.00 58.28 72 PRO A N 1
ATOM 583 C CA . PRO A 1 72 ? -17.492 14.539 -1.251 1.00 58.28 72 PRO A CA 1
ATOM 584 C C . PRO A 1 72 ? -16.677 15.654 -1.926 1.00 58.28 72 PRO A C 1
ATOM 586 O O . PRO A 1 72 ? -15.490 15.472 -2.193 1.00 58.28 72 PRO A O 1
ATOM 589 N N . GLU A 1 73 ? -17.266 16.834 -2.149 1.00 60.88 73 GLU A N 1
ATOM 590 C CA . GLU A 1 73 ? -16.577 17.975 -2.778 1.00 60.88 73 GLU A CA 1
ATOM 591 C C . GLU A 1 73 ? -15.441 18.555 -1.922 1.00 60.88 73 GLU A C 1
ATOM 593 O O . GLU A 1 73 ? -14.537 19.212 -2.433 1.00 60.88 73 GLU A O 1
ATOM 598 N N . ARG A 1 74 ? -15.461 18.297 -0.611 1.00 58.19 74 ARG A N 1
ATOM 599 C CA . ARG A 1 74 ? -14.510 18.852 0.361 1.00 58.19 74 ARG A CA 1
ATOM 600 C C . ARG A 1 74 ? -13.420 17.849 0.763 1.00 58.19 74 ARG A C 1
ATOM 602 O O . ARG A 1 74 ? -12.388 18.246 1.302 1.00 58.19 74 ARG A O 1
ATOM 609 N N . MET A 1 75 ? -13.629 16.563 0.465 1.00 55.47 75 MET A N 1
ATOM 610 C CA . MET A 1 75 ? -12.722 15.447 0.770 1.00 55.47 75 MET A CA 1
ATOM 611 C C . MET A 1 75 ? -11.527 15.306 -0.177 1.00 55.47 75 MET A C 1
ATOM 613 O O . MET A 1 75 ? -10.519 14.707 0.198 1.00 55.47 75 MET A O 1
ATOM 617 N N . LEU A 1 76 ? -11.620 15.836 -1.397 1.00 56.69 76 LEU A N 1
ATOM 618 C CA . LEU A 1 76 ? -10.514 15.894 -2.351 1.00 56.69 76 LEU A CA 1
ATOM 619 C C . LEU A 1 76 ? -9.962 17.329 -2.361 1.00 56.69 76 LEU A C 1
ATOM 621 O O . LEU A 1 76 ? -10.358 18.133 -3.198 1.00 56.69 76 LEU A O 1
ATOM 625 N N . PRO A 1 77 ? -9.050 17.692 -1.434 1.00 45.75 77 PRO A N 1
ATOM 626 C CA . PRO A 1 77 ? -8.585 19.073 -1.260 1.00 45.75 77 PRO A CA 1
ATOM 627 C C . PRO A 1 77 ? -7.657 19.558 -2.381 1.00 45.75 77 PRO A C 1
ATOM 629 O O . PRO A 1 77 ? -7.162 20.681 -2.341 1.00 45.75 77 PRO A O 1
ATOM 632 N N . VAL A 1 78 ? -7.385 18.715 -3.372 1.00 47.91 78 VAL A N 1
ATOM 633 C CA . VAL A 1 78 ? -6.625 19.076 -4.560 1.00 47.91 78 VAL A CA 1
ATOM 634 C C . VAL A 1 78 ? -7.591 19.184 -5.722 1.00 47.91 78 VAL A C 1
ATOM 636 O O . VAL A 1 78 ? -8.241 18.208 -6.087 1.00 47.91 78 VAL A O 1
ATOM 639 N N . GLY A 1 79 ? -7.601 20.354 -6.361 1.00 46.31 79 GLY A N 1
ATOM 640 C CA . GLY A 1 79 ? -7.927 20.459 -7.776 1.00 46.31 79 GLY A CA 1
ATOM 641 C C . GLY A 1 79 ? -6.905 19.641 -8.557 1.00 46.31 79 GLY A C 1
ATOM 642 O O . GLY A 1 79 ? -5.942 20.168 -9.106 1.00 46.31 79 GLY A O 1
ATOM 643 N N . VAL A 1 80 ? -7.067 18.322 -8.543 1.00 46.94 80 VAL A N 1
ATOM 644 C CA . VAL A 1 80 ? -6.385 17.437 -9.466 1.00 46.94 80 VAL A CA 1
ATOM 645 C C . VAL A 1 80 ? -7.008 17.796 -10.806 1.00 46.94 80 VAL A C 1
ATOM 647 O O . VAL A 1 80 ? -8.176 17.498 -11.015 1.00 46.94 80 VAL A O 1
ATOM 650 N N . GLY A 1 81 ? -6.293 18.503 -11.683 1.00 45.38 81 GLY A N 1
ATOM 651 C CA . GLY A 1 81 ? -6.873 19.107 -12.896 1.00 45.38 81 GLY A CA 1
ATOM 652 C C . GLY A 1 81 ? -7.612 18.142 -13.841 1.00 45.38 81 GLY A C 1
ATOM 653 O O . GLY A 1 81 ? -8.244 18.587 -14.787 1.00 45.38 81 GLY A O 1
ATOM 654 N N . HIS A 1 82 ? -7.556 16.829 -13.588 1.00 51.09 82 HIS A N 1
ATOM 655 C CA . HIS A 1 82 ? -8.281 15.780 -14.307 1.00 51.09 82 HIS A CA 1
ATOM 656 C C . HIS A 1 82 ? -9.455 15.136 -13.526 1.00 51.09 82 HIS A C 1
ATOM 658 O O . HIS A 1 82 ? -10.154 14.287 -14.089 1.00 51.09 82 HIS A O 1
ATOM 664 N N . LEU A 1 83 ? -9.662 15.490 -12.250 1.00 51.50 83 LEU A N 1
ATOM 665 C CA . LEU A 1 83 ? -10.755 15.039 -11.368 1.00 51.50 83 LEU A CA 1
ATOM 666 C C . LEU A 1 83 ? -11.730 16.190 -11.066 1.00 51.50 83 LEU A C 1
ATOM 668 O O . LEU A 1 83 ? -12.117 16.410 -9.923 1.00 51.50 83 LEU A O 1
ATOM 672 N N . ASP A 1 84 ? -12.088 16.962 -12.088 1.00 53.62 84 ASP A N 1
ATOM 673 C CA . ASP A 1 84 ? -13.213 17.893 -12.009 1.00 53.62 84 ASP A CA 1
ATOM 674 C C . ASP A 1 84 ? -14.554 17.136 -11.955 1.00 53.62 84 ASP A C 1
ATOM 676 O O . ASP A 1 84 ? -14.604 15.910 -12.099 1.00 53.62 84 ASP A O 1
ATOM 680 N N . ALA A 1 85 ? -15.659 17.866 -11.775 1.00 52.31 85 ALA A N 1
ATOM 681 C CA . ALA A 1 85 ? -17.022 17.323 -11.770 1.00 52.31 85 ALA A CA 1
ATOM 682 C C . ALA A 1 85 ? -17.329 16.410 -12.983 1.00 52.31 85 ALA A C 1
ATOM 684 O O . ALA A 1 85 ? -18.163 15.509 -12.892 1.00 52.31 85 ALA A O 1
ATOM 685 N N . GLY A 1 86 ? -16.599 16.572 -14.094 1.00 55.62 86 GLY A N 1
ATOM 686 C CA . GLY A 1 86 ? -16.696 15.727 -15.281 1.00 55.62 86 GLY A CA 1
ATOM 687 C C . GLY A 1 86 ? -15.989 14.369 -15.179 1.00 55.62 86 GLY A C 1
ATOM 688 O O . GLY A 1 86 ? -16.191 13.519 -16.041 1.00 55.62 86 GLY A O 1
ATOM 689 N N . TYR A 1 87 ? -15.168 14.098 -14.160 1.00 56.03 87 TYR A N 1
ATOM 690 C CA . TYR A 1 87 ? -14.487 12.805 -14.015 1.00 56.03 87 TYR A CA 1
ATOM 691 C C . TYR A 1 87 ? -15.454 11.666 -13.700 1.00 56.03 87 TYR A C 1
ATOM 693 O O . TYR A 1 87 ? -15.335 10.591 -14.288 1.00 56.03 87 TYR A O 1
ATOM 701 N N . ALA A 1 88 ? -16.445 11.909 -12.839 1.00 51.47 88 ALA A N 1
ATOM 702 C CA . ALA A 1 88 ? -17.495 10.933 -12.560 1.00 51.47 88 ALA A CA 1
ATOM 703 C C . ALA A 1 88 ? -18.310 10.610 -13.826 1.00 51.47 88 ALA A C 1
ATOM 705 O O . ALA A 1 88 ? -18.650 9.452 -14.064 1.00 51.47 88 ALA A O 1
ATOM 706 N N . GLU A 1 89 ? -18.562 11.607 -14.680 1.00 57.19 89 GLU A N 1
ATOM 707 C CA . GLU A 1 89 ? -19.226 11.407 -15.974 1.00 57.19 89 GLU A CA 1
ATOM 708 C C . GLU A 1 89 ? -18.345 10.652 -16.975 1.00 57.19 89 GLU A C 1
ATOM 710 O O . GLU A 1 89 ? -18.803 9.690 -17.588 1.00 57.19 89 GLU A O 1
ATOM 715 N N . ARG A 1 90 ? -17.055 11.000 -17.085 1.00 60.75 90 ARG A N 1
ATOM 716 C CA . ARG A 1 90 ? -16.086 10.284 -17.934 1.00 60.75 90 ARG A CA 1
ATOM 717 C C . ARG A 1 90 ? -15.875 8.834 -17.493 1.00 60.75 90 ARG A C 1
ATOM 719 O O . ARG A 1 90 ? -15.609 7.986 -18.339 1.00 60.75 90 ARG A O 1
ATOM 726 N N . LEU A 1 91 ? -15.983 8.539 -16.196 1.00 53.28 91 LEU A N 1
ATOM 727 C CA . LEU A 1 91 ? -15.899 7.174 -15.673 1.00 53.28 91 LEU A CA 1
ATOM 728 C C . LEU 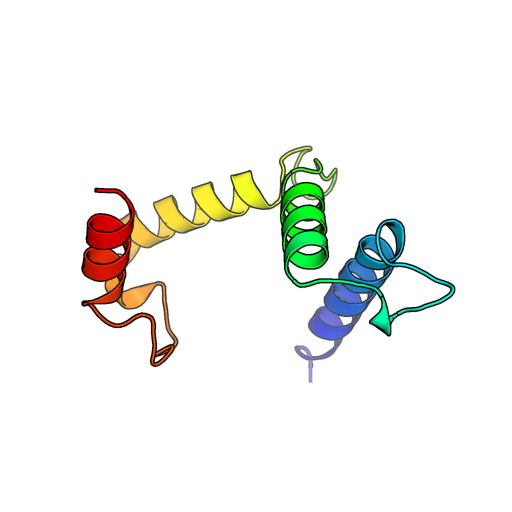A 1 91 ? -17.142 6.356 -16.055 1.00 53.28 91 LEU A C 1
ATOM 730 O O . LEU A 1 91 ? -17.003 5.221 -16.502 1.00 53.28 91 LEU A O 1
ATOM 734 N N . ARG A 1 92 ? -18.340 6.953 -15.955 1.00 56.41 92 ARG A N 1
ATOM 735 C CA . ARG A 1 92 ? -19.602 6.332 -16.396 1.00 56.41 92 ARG A CA 1
ATOM 736 C C . ARG A 1 92 ? -19.624 6.093 -17.906 1.00 56.41 92 ARG A C 1
ATOM 738 O O . ARG A 1 92 ? -20.014 5.017 -18.337 1.00 56.41 92 ARG A O 1
ATOM 745 N N . ALA A 1 93 ? -19.131 7.045 -18.698 1.00 53.22 93 ALA A N 1
ATOM 746 C CA . ALA A 1 93 ? -19.063 6.938 -20.157 1.00 53.22 93 ALA A CA 1
ATOM 747 C C . ALA A 1 93 ? -18.044 5.898 -20.665 1.00 53.22 93 ALA A C 1
ATOM 749 O O . ALA A 1 93 ? -18.089 5.524 -21.828 1.00 53.22 93 ALA A O 1
ATOM 750 N N . ARG A 1 94 ? -17.112 5.443 -19.816 1.00 53.88 94 ARG A N 1
ATOM 751 C CA . ARG A 1 94 ? -16.103 4.425 -20.159 1.00 53.88 94 ARG A CA 1
ATOM 752 C C . ARG A 1 94 ? -16.525 3.002 -19.755 1.00 53.88 94 ARG A C 1
ATOM 754 O O . ARG A 1 94 ? -15.807 2.056 -20.059 1.00 53.88 94 ARG A O 1
ATOM 761 N N . GLN A 1 95 ? -17.635 2.867 -19.024 1.00 46.25 95 GLN A N 1
ATOM 762 C CA . GLN A 1 95 ? -18.215 1.594 -18.571 1.00 46.25 95 GLN A CA 1
ATOM 763 C C . GLN A 1 95 ? -19.488 1.197 -19.347 1.00 46.25 95 GLN A C 1
ATOM 765 O O . GLN A 1 95 ? -20.086 0.172 -19.023 1.00 46.25 95 GLN A O 1
ATOM 770 N N . ALA A 1 96 ? -19.881 1.984 -20.353 1.00 43.38 96 ALA A N 1
ATOM 771 C CA . ALA A 1 96 ? -20.908 1.668 -21.348 1.00 43.38 96 ALA A CA 1
ATOM 772 C C . ALA A 1 96 ? -20.241 1.373 -22.698 1.00 43.38 96 ALA A C 1
ATOM 774 O O . ALA A 1 96 ? -20.772 0.511 -23.430 1.00 43.38 96 ALA A O 1
#

Secondary structure (DSSP, 8-state):
--SHHHHHHHHHHHHHHHTTTS-SS-GGG--HHHHHHHHHHHHHS-BGGGTSB-HHHHHHHHHHHHHHHH-HHHH--S--TT-STHHHHHHHHT--

Sequence (96 aa):
MIQVALAKGHVENTNRRAREWLSREDPLSITDRDLKEISDQFNATPRKCLGYRTPAEILRQKLNEDELREGPERMLPVGVGHLDAGYAERLRARQA